Protein AF-A0AAW1L0G3-F1 (afdb_monomer_lite)

Secondary structure (DSSP, 8-state):
--HHHHHHHHHHHHHHTTSSS--SSHHHHHHHHHHHHHHHHHSS--TTHHHHHHHHHHHHHHHHHHHHHHHHHHHHHH--S---HHHHHHHHHH-HHHHHHHHHHHHHHTT--HHHHHHHHHHHHHHHHHHHT-

Structure (mmCIF, N/CA/C/O backbone):
data_AF-A0AAW1L0G3-F1
#
_entry.id   AF-A0AAW1L0G3-F1
#
loop_
_atom_site.group_PDB
_atom_site.id
_atom_site.type_symbol
_atom_site.label_atom_id
_atom_site.label_alt_id
_atom_site.label_comp_id
_atom_site.label_asym_id
_atom_site.label_entity_id
_atom_site.label_seq_id
_atom_site.pdbx_PDB_ins_code
_atom_site.Cartn_x
_atom_site.Cartn_y
_atom_site.Cartn_z
_atom_site.occupancy
_atom_site.B_iso_or_equiv
_atom_site.auth_seq_id
_atom_site.auth_comp_id
_atom_site.auth_asym_id
_atom_site.auth_atom_id
_atom_site.pdbx_PDB_model_num
ATOM 1 N N . MET A 1 1 ? 15.562 -39.030 40.225 1.00 48.31 1 MET A N 1
ATOM 2 C CA . MET A 1 1 ? 15.036 -38.018 39.281 1.00 48.31 1 MET A CA 1
ATOM 3 C C . MET A 1 1 ? 16.171 -37.655 38.348 1.00 48.31 1 MET A C 1
ATOM 5 O O . MET A 1 1 ? 17.179 -37.136 38.804 1.00 48.31 1 MET A O 1
ATOM 9 N N . ASP A 1 2 ? 16.039 -38.088 37.101 1.00 43.50 2 ASP A N 1
ATOM 10 C CA . ASP A 1 2 ? 17.126 -38.309 36.149 1.00 43.50 2 ASP A CA 1
ATOM 11 C C . ASP A 1 2 ? 17.593 -37.007 35.475 1.00 43.50 2 ASP A C 1
ATOM 13 O O . ASP A 1 2 ? 16.790 -36.251 34.920 1.00 43.50 2 ASP A O 1
ATOM 17 N N . THR A 1 3 ? 18.897 -36.738 35.526 1.00 48.50 3 THR A N 1
ATOM 18 C CA . THR A 1 3 ? 19.556 -35.561 34.933 1.00 48.50 3 THR A CA 1
ATOM 19 C C . THR A 1 3 ? 19.354 -35.487 33.410 1.00 48.50 3 THR A C 1
ATOM 21 O O . THR A 1 3 ? 19.391 -34.395 32.837 1.00 48.50 3 THR A O 1
ATOM 24 N N . SER A 1 4 ? 19.029 -36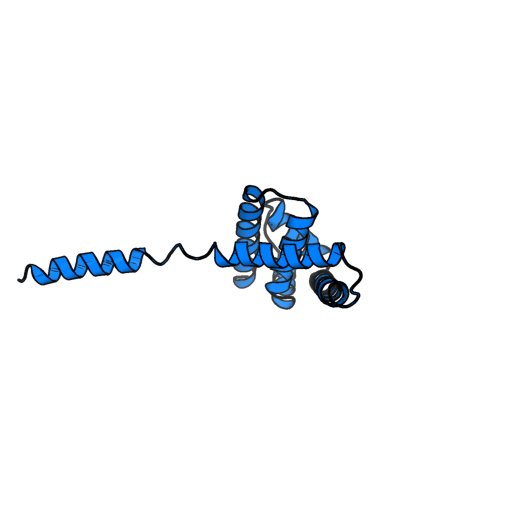.613 32.764 1.00 46.41 4 SER A N 1
ATOM 25 C CA . SER A 1 4 ? 18.762 -36.715 31.321 1.00 46.41 4 SER A CA 1
ATOM 26 C C . SER A 1 4 ? 17.485 -35.984 30.881 1.00 46.41 4 SER A C 1
ATOM 28 O O . SER A 1 4 ? 17.397 -35.493 29.753 1.00 46.41 4 SER A O 1
ATOM 30 N N . ILE A 1 5 ? 16.503 -35.823 31.777 1.00 52.78 5 ILE A N 1
ATOM 31 C CA . ILE A 1 5 ? 15.228 -35.154 31.457 1.00 52.78 5 ILE A CA 1
ATOM 32 C C . ILE A 1 5 ? 15.414 -33.629 31.353 1.00 52.78 5 ILE A C 1
ATOM 34 O O . ILE A 1 5 ? 14.785 -32.980 30.517 1.00 52.78 5 ILE A O 1
ATOM 38 N N . LYS A 1 6 ? 16.329 -33.043 32.141 1.00 46.97 6 LYS A N 1
ATOM 39 C CA . LYS A 1 6 ? 16.582 -31.588 32.140 1.00 46.97 6 LYS A CA 1
ATOM 40 C C . LYS A 1 6 ? 17.351 -31.114 30.902 1.00 46.97 6 LYS A C 1
ATOM 42 O O . LYS A 1 6 ? 17.062 -30.037 30.390 1.00 46.97 6 LYS A O 1
ATOM 47 N N . ILE A 1 7 ? 18.290 -31.921 30.401 1.00 52.12 7 ILE A N 1
ATOM 48 C CA . ILE A 1 7 ? 19.069 -31.598 29.190 1.00 52.12 7 ILE A CA 1
ATOM 49 C C . ILE A 1 7 ? 18.178 -31.681 27.943 1.00 52.12 7 ILE A C 1
ATOM 51 O O . ILE A 1 7 ? 18.253 -30.821 27.067 1.00 52.12 7 ILE A O 1
ATOM 55 N N . THR A 1 8 ? 17.264 -32.654 27.912 1.00 46.78 8 THR A N 1
ATOM 56 C CA . THR A 1 8 ? 16.301 -32.813 26.813 1.00 46.78 8 THR A CA 1
ATOM 57 C C . THR A 1 8 ? 15.339 -31.620 26.720 1.00 46.78 8 THR A C 1
ATOM 59 O O . THR A 1 8 ? 15.044 -31.159 25.620 1.00 46.78 8 THR A O 1
ATOM 62 N N . LEU A 1 9 ? 14.912 -31.042 27.853 1.00 48.34 9 LEU A N 1
ATOM 63 C CA . LEU A 1 9 ? 14.017 -29.875 27.858 1.00 48.34 9 LEU A CA 1
ATOM 64 C C . LEU A 1 9 ? 14.689 -28.591 27.326 1.00 48.34 9 LEU A C 1
ATOM 66 O O . LEU A 1 9 ? 14.047 -27.814 26.622 1.00 48.34 9 LEU A O 1
ATOM 70 N N . LEU A 1 10 ? 15.979 -28.384 27.621 1.00 48.34 10 LEU A N 1
ATOM 71 C CA . LEU A 1 10 ? 16.736 -27.201 27.180 1.00 48.34 10 LEU A CA 1
ATOM 72 C C . LEU A 1 10 ? 16.986 -27.184 25.663 1.00 48.34 10 LEU A C 1
ATOM 74 O O . LEU A 1 10 ? 16.958 -26.121 25.038 1.00 48.34 10 LEU A O 1
ATOM 78 N N . LEU A 1 11 ? 17.183 -28.353 25.048 1.00 50.94 11 LEU A N 1
ATOM 79 C CA . LEU A 1 11 ? 17.382 -28.450 23.599 1.00 50.94 11 LEU A CA 1
ATOM 80 C C . LEU A 1 11 ? 16.082 -28.209 22.824 1.00 50.94 11 LEU A C 1
ATOM 82 O O . LEU A 1 11 ? 16.099 -27.515 21.809 1.00 50.94 11 LEU A O 1
ATOM 86 N N . VAL A 1 12 ? 14.940 -28.690 23.328 1.00 51.97 12 VAL A N 1
ATOM 87 C CA . VAL A 1 12 ? 13.634 -28.452 22.689 1.00 51.97 12 VAL A CA 1
ATOM 88 C C . VAL A 1 12 ? 13.293 -26.957 22.679 1.00 51.97 12 VAL A C 1
ATOM 90 O O . VAL A 1 12 ? 12.816 -26.451 21.665 1.00 51.97 12 VAL A O 1
ATOM 93 N N . THR A 1 13 ? 13.626 -26.206 23.735 1.00 48.16 13 THR A N 1
ATOM 94 C CA . THR A 1 13 ? 13.409 -24.748 23.752 1.00 48.16 13 THR A CA 1
ATOM 95 C C . THR A 1 13 ? 14.268 -23.979 22.744 1.00 48.16 13 THR A C 1
ATOM 97 O O . THR A 1 13 ? 13.811 -22.964 22.225 1.00 48.16 13 THR A O 1
ATOM 100 N N . LEU A 1 14 ? 15.465 -24.467 22.397 1.00 45.16 14 LEU A N 1
ATOM 101 C CA . LEU A 1 14 ? 16.317 -23.828 21.383 1.00 45.16 14 LEU A CA 1
ATOM 102 C C . LEU A 1 14 ? 15.797 -24.045 19.953 1.00 45.16 14 LEU A C 1
ATOM 104 O O . LEU A 1 14 ? 15.943 -23.155 19.118 1.00 45.16 14 LEU A O 1
ATOM 108 N N . PHE A 1 15 ? 15.117 -25.163 19.676 1.00 46.88 15 PHE A N 1
ATOM 109 C CA . PHE A 1 15 ? 14.490 -25.391 18.368 1.00 46.88 15 PHE A CA 1
ATOM 110 C C . PHE A 1 15 ? 13.257 -24.504 18.129 1.00 46.88 15 PHE A C 1
ATOM 112 O O . PHE A 1 15 ? 13.045 -24.053 17.004 1.00 46.88 15 PHE A O 1
ATOM 119 N N . PHE A 1 16 ? 12.474 -24.176 19.164 1.00 43.94 16 PHE A N 1
ATOM 120 C CA . PHE A 1 16 ? 11.296 -23.306 19.005 1.00 43.94 16 PHE A CA 1
ATOM 121 C C . PHE A 1 16 ? 11.629 -21.815 18.822 1.00 43.94 16 PHE A C 1
ATOM 123 O O . PHE A 1 16 ? 10.791 -21.063 18.325 1.00 43.94 16 PHE A O 1
ATOM 130 N N . VAL A 1 17 ? 12.841 -21.369 19.169 1.00 44.47 17 VAL A N 1
ATOM 131 C CA . VAL A 1 17 ? 13.263 -19.966 18.982 1.00 44.47 17 VAL A CA 1
ATOM 132 C C . VAL A 1 17 ? 13.736 -19.688 17.541 1.00 44.47 17 VAL A C 1
ATOM 134 O O . VAL A 1 17 ? 13.805 -18.533 17.129 1.00 44.47 17 VAL A O 1
ATOM 137 N N . ALA A 1 18 ? 13.976 -20.718 16.722 1.00 42.94 18 ALA A N 1
ATOM 138 C CA . ALA A 1 18 ? 14.604 -20.567 15.406 1.00 42.94 18 ALA A CA 1
ATOM 139 C C . ALA A 1 18 ? 13.651 -20.319 14.213 1.00 42.94 18 ALA A C 1
ATOM 141 O O . ALA A 1 18 ? 14.128 -20.239 13.083 1.00 42.94 18 ALA A O 1
ATOM 142 N N . THR A 1 19 ? 12.330 -20.172 14.402 1.00 46.78 19 THR A N 1
ATOM 143 C CA . THR A 1 19 ? 11.390 -20.010 13.262 1.00 46.78 19 THR A CA 1
ATOM 144 C C . THR A 1 19 ? 10.622 -18.690 13.202 1.00 46.78 19 THR A C 1
ATOM 146 O O . THR A 1 19 ? 9.952 -18.428 12.205 1.00 46.78 19 THR A O 1
ATOM 149 N N . LYS A 1 20 ? 10.770 -17.783 14.173 1.00 48.94 20 LYS A N 1
ATOM 150 C CA . LYS A 1 20 ? 10.211 -16.422 14.065 1.00 48.94 20 LYS A CA 1
ATOM 151 C C . LYS A 1 20 ? 11.266 -15.450 13.539 1.00 48.94 20 LYS A C 1
ATOM 153 O O . LYS A 1 20 ? 11.830 -14.669 14.293 1.00 48.94 20 LYS A O 1
ATOM 158 N N . GLY A 1 21 ? 11.561 -15.524 12.244 1.00 40.84 21 GLY A N 1
ATOM 159 C CA . GLY A 1 21 ? 12.480 -14.564 11.618 1.00 40.84 21 GLY A CA 1
ATOM 160 C C . GLY A 1 21 ? 12.866 -14.838 10.168 1.00 40.84 21 GLY A C 1
ATOM 161 O O . GLY A 1 21 ? 13.435 -13.966 9.519 1.00 40.84 21 GLY A O 1
ATOM 162 N N . ALA A 1 22 ? 12.530 -16.005 9.619 1.00 39.59 22 ALA A N 1
ATOM 163 C CA . ALA A 1 22 ? 12.799 -16.340 8.224 1.00 39.59 22 ALA A CA 1
ATOM 164 C C . ALA A 1 22 ? 11.592 -16.023 7.324 1.00 39.59 22 ALA A C 1
ATOM 166 O O . ALA A 1 22 ? 11.027 -16.899 6.682 1.00 39.59 22 ALA A O 1
ATOM 167 N N . ALA A 1 23 ? 11.183 -14.757 7.283 1.00 49.44 23 ALA A N 1
ATOM 168 C CA . ALA A 1 23 ? 10.226 -14.263 6.296 1.00 49.44 23 ALA A CA 1
ATOM 169 C C . ALA A 1 23 ? 10.638 -12.864 5.829 1.00 49.44 23 ALA A C 1
ATOM 171 O O . ALA A 1 23 ? 9.936 -11.904 6.102 1.00 49.44 23 ALA A O 1
ATOM 172 N N . ASN A 1 24 ? 11.801 -12.712 5.174 1.00 53.84 24 ASN A N 1
ATOM 173 C CA . ASN A 1 24 ? 12.044 -11.491 4.384 1.00 53.84 24 ASN A CA 1
ATOM 174 C C . ASN A 1 24 ? 13.173 -11.539 3.334 1.00 53.84 24 ASN A C 1
ATOM 176 O O . ASN A 1 24 ? 13.680 -10.498 2.927 1.00 53.84 24 ASN A O 1
ATOM 180 N N . GLN A 1 25 ? 13.610 -12.719 2.891 1.00 41.72 25 GLN A N 1
ATOM 181 C CA . GLN A 1 25 ? 14.573 -12.806 1.779 1.00 41.72 25 GLN A CA 1
ATOM 182 C C . GLN A 1 25 ? 13.908 -13.289 0.487 1.00 41.72 25 GLN A C 1
ATOM 184 O O . GLN A 1 25 ? 14.205 -12.765 -0.582 1.00 41.72 25 GLN A O 1
ATOM 189 N N . SER A 1 26 ? 12.924 -14.190 0.598 1.00 49.72 26 SER A N 1
ATOM 190 C CA . SER A 1 26 ? 12.119 -14.655 -0.539 1.00 49.72 26 SER A CA 1
ATOM 191 C C . SER A 1 26 ? 11.303 -13.524 -1.172 1.00 49.72 26 SER A C 1
ATOM 193 O O . SER A 1 26 ? 11.321 -13.368 -2.385 1.00 49.72 26 SER A O 1
ATOM 195 N N . ASN A 1 27 ? 10.652 -12.682 -0.361 1.00 54.22 27 ASN A N 1
ATOM 196 C CA . ASN A 1 27 ? 9.738 -11.647 -0.862 1.00 54.22 27 ASN A CA 1
ATOM 197 C C . ASN A 1 27 ? 10.477 -10.494 -1.554 1.00 54.22 27 ASN A C 1
ATOM 199 O O . ASN A 1 27 ? 10.023 -9.994 -2.578 1.00 54.22 27 ASN A O 1
ATOM 203 N N . VAL A 1 28 ? 11.648 -10.108 -1.036 1.00 49.00 28 VAL A N 1
ATOM 204 C CA . VAL A 1 28 ? 12.479 -9.054 -1.637 1.00 49.00 28 VAL A CA 1
ATOM 205 C C . VAL A 1 28 ? 13.113 -9.542 -2.935 1.00 49.00 28 VAL A C 1
ATOM 207 O O . VAL A 1 28 ? 13.065 -8.832 -3.931 1.00 49.00 28 VAL A O 1
ATOM 210 N N . ALA A 1 29 ? 13.654 -10.764 -2.966 1.00 45.41 29 ALA A N 1
ATOM 211 C CA . ALA A 1 29 ? 14.182 -11.349 -4.198 1.00 45.41 29 ALA A CA 1
ATOM 212 C C . ALA A 1 29 ? 13.083 -11.542 -5.257 1.00 45.41 29 ALA A C 1
ATOM 214 O O . ALA A 1 29 ? 13.318 -11.301 -6.439 1.00 45.41 29 ALA A O 1
ATOM 215 N N . GLN A 1 30 ? 11.871 -11.907 -4.832 1.00 55.06 30 GLN A N 1
ATOM 216 C CA . GLN A 1 30 ? 10.710 -12.032 -5.707 1.00 55.06 30 GLN A CA 1
ATOM 217 C C . GLN A 1 30 ? 10.253 -10.666 -6.243 1.00 55.06 30 GLN A C 1
ATOM 219 O O . GLN A 1 30 ? 10.023 -10.543 -7.443 1.00 55.06 30 GLN A O 1
ATOM 224 N N . SER A 1 31 ? 10.193 -9.627 -5.407 1.00 53.31 31 SER A N 1
ATOM 225 C CA . SER A 1 31 ? 9.872 -8.255 -5.833 1.00 53.31 31 SER A CA 1
ATOM 226 C C . SER A 1 31 ? 10.945 -7.676 -6.764 1.00 53.31 31 SER A C 1
ATOM 228 O O . SER A 1 31 ? 10.628 -7.134 -7.814 1.00 53.31 31 SER A O 1
ATOM 230 N N . LEU A 1 32 ? 12.230 -7.906 -6.482 1.00 48.59 32 LEU A N 1
ATOM 231 C CA . LEU A 1 32 ? 13.321 -7.536 -7.392 1.00 48.59 32 LEU A CA 1
ATOM 232 C C . LEU A 1 32 ? 13.267 -8.318 -8.715 1.00 48.59 32 LEU A C 1
ATOM 234 O O . LEU A 1 32 ? 13.598 -7.787 -9.773 1.00 48.59 32 LEU A O 1
ATOM 238 N N . SER A 1 33 ? 12.840 -9.585 -8.695 1.00 56.94 33 SER A N 1
ATOM 239 C CA . SER A 1 33 ? 12.639 -10.355 -9.929 1.00 56.94 33 SER A CA 1
ATOM 240 C C . SER A 1 33 ? 11.472 -9.813 -10.761 1.00 56.94 33 SER A C 1
ATOM 242 O O . SER A 1 33 ? 11.636 -9.639 -11.967 1.00 56.94 33 SER A O 1
ATOM 244 N N . LYS A 1 34 ? 10.360 -9.426 -10.120 1.00 58.50 34 LYS A N 1
ATOM 245 C CA . LYS A 1 34 ? 9.205 -8.780 -10.763 1.00 58.50 34 LYS A CA 1
ATOM 246 C C . LYS A 1 34 ? 9.543 -7.383 -11.284 1.00 58.50 34 LYS A C 1
ATOM 248 O O . LYS A 1 34 ? 9.140 -7.032 -12.389 1.00 58.50 34 LYS A O 1
ATOM 253 N N . SER A 1 35 ? 10.348 -6.607 -10.556 1.00 54.47 35 SER A N 1
ATOM 254 C CA . SER A 1 35 ? 10.827 -5.302 -11.020 1.00 54.47 35 SER A CA 1
ATOM 255 C C . SER A 1 35 ? 11.775 -5.440 -12.212 1.00 54.47 35 SER A C 1
ATOM 257 O O . SER A 1 35 ? 11.710 -4.641 -13.139 1.00 54.47 35 SER A O 1
ATOM 259 N N . ASN A 1 36 ? 12.615 -6.480 -12.243 1.00 55.94 36 ASN A N 1
ATOM 260 C CA . ASN A 1 36 ? 13.463 -6.797 -13.396 1.00 55.94 36 ASN A CA 1
ATOM 261 C C . ASN A 1 36 ? 12.646 -7.268 -14.612 1.00 55.94 36 ASN A C 1
ATOM 263 O O . ASN A 1 36 ? 13.023 -6.977 -15.747 1.00 55.94 36 ASN A O 1
ATOM 267 N N . GLU A 1 37 ? 11.529 -7.969 -14.407 1.00 53.72 37 GLU A N 1
ATOM 268 C CA . GLU A 1 37 ? 10.566 -8.294 -15.469 1.00 53.72 37 GLU A CA 1
ATOM 269 C C . GLU A 1 37 ? 9.842 -7.040 -15.982 1.00 53.72 37 GLU A C 1
ATOM 271 O O . GLU A 1 37 ? 9.735 -6.852 -17.194 1.00 53.72 37 GLU A O 1
ATOM 276 N N . PHE A 1 38 ? 9.442 -6.133 -15.088 1.00 51.78 38 PHE A N 1
ATOM 277 C CA . PHE A 1 38 ? 8.864 -4.830 -15.427 1.00 51.78 38 PHE A CA 1
ATOM 278 C C . PHE A 1 38 ? 9.852 -3.955 -16.223 1.00 51.78 38 PHE A C 1
ATOM 280 O O . PHE A 1 38 ? 9.513 -3.418 -17.275 1.00 51.78 38 PHE A O 1
ATOM 287 N N . GLN A 1 39 ? 11.117 -3.906 -15.802 1.00 52.47 39 GLN A N 1
ATOM 288 C CA . GLN A 1 39 ? 12.185 -3.151 -16.466 1.00 52.47 39 GLN A CA 1
ATOM 289 C C . GLN A 1 39 ? 12.637 -3.798 -17.792 1.00 52.47 39 GLN A C 1
ATOM 291 O O . GLN A 1 39 ? 13.068 -3.107 -18.719 1.00 52.47 39 GLN A O 1
ATOM 296 N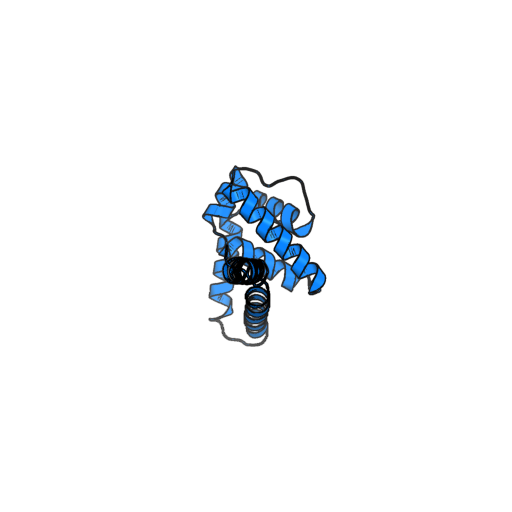 N . LYS A 1 40 ? 12.485 -5.122 -17.943 1.00 48.66 40 LYS A N 1
ATOM 297 C CA . LYS A 1 40 ? 12.603 -5.814 -19.241 1.00 48.66 40 LYS A CA 1
ATOM 298 C C . LYS A 1 40 ? 11.469 -5.453 -20.205 1.00 48.66 40 LYS A C 1
ATOM 300 O O . LYS A 1 40 ? 11.697 -5.490 -21.411 1.00 48.66 40 LYS A O 1
ATOM 305 N N . CYS A 1 41 ? 10.289 -5.084 -19.706 1.00 51.62 41 CYS A N 1
ATOM 306 C CA . CYS A 1 41 ? 9.168 -4.647 -20.542 1.00 51.62 41 CYS A CA 1
ATOM 307 C C . CYS A 1 41 ? 9.346 -3.221 -21.088 1.00 51.62 41 CYS A C 1
ATOM 309 O O . CYS A 1 41 ? 8.838 -2.932 -22.167 1.00 51.62 41 CYS A O 1
ATOM 311 N N . GLU A 1 42 ? 10.093 -2.347 -20.402 1.00 49.12 42 GLU A N 1
ATOM 312 C CA . GLU A 1 42 ? 10.416 -1.001 -20.910 1.00 49.12 42 GLU A CA 1
ATOM 313 C C . GLU A 1 42 ? 11.431 -1.025 -22.067 1.00 49.12 42 GLU A C 1
ATOM 315 O O . GLU A 1 42 ? 11.385 -0.171 -22.950 1.00 49.12 42 GLU A O 1
ATOM 320 N N . ASN A 1 43 ? 12.331 -2.015 -22.098 1.00 51.19 43 ASN A N 1
ATOM 321 C CA . ASN A 1 43 ? 13.474 -2.043 -23.021 1.00 51.19 43 ASN A CA 1
ATOM 322 C C . ASN A 1 43 ? 13.275 -2.908 -24.283 1.00 51.19 43 ASN A C 1
ATOM 324 O O . ASN A 1 43 ? 14.214 -3.078 -25.060 1.00 51.19 43 ASN A O 1
ATOM 328 N N . GLY A 1 44 ? 12.083 -3.463 -24.522 1.00 44.47 44 GLY A N 1
ATOM 329 C CA . GLY A 1 44 ? 11.834 -4.319 -25.683 1.00 44.47 44 GLY A CA 1
ATOM 330 C C . GLY A 1 44 ? 10.392 -4.255 -26.164 1.00 44.47 44 GLY A C 1
ATOM 331 O O . GLY A 1 44 ? 9.469 -4.565 -25.416 1.00 44.47 44 GLY A O 1
ATOM 332 N N . LEU A 1 45 ? 10.203 -3.900 -27.440 1.00 49.06 45 LEU A N 1
ATOM 333 C CA . LEU A 1 45 ? 8.930 -4.026 -28.149 1.00 49.06 45 LEU A CA 1
ATOM 334 C C . LEU A 1 45 ? 8.473 -5.496 -28.169 1.00 49.06 45 LEU A C 1
ATOM 336 O O . LEU A 1 45 ? 8.744 -6.249 -29.100 1.00 49.06 45 LEU A O 1
ATOM 340 N N . GLY A 1 46 ? 7.744 -5.886 -27.130 1.00 43.12 46 GLY A N 1
ATOM 341 C CA . GLY A 1 46 ? 6.951 -7.101 -27.051 1.00 43.12 46 GLY A CA 1
ATOM 342 C C . GLY A 1 46 ? 5.598 -6.738 -26.458 1.00 43.12 46 GLY A C 1
ATOM 343 O O . GLY A 1 46 ? 5.418 -6.754 -25.244 1.00 43.12 46 GLY A O 1
ATOM 344 N N . THR A 1 47 ? 4.628 -6.421 -27.315 1.00 44.75 47 THR A N 1
ATOM 345 C CA . THR A 1 47 ? 3.268 -5.939 -26.986 1.00 44.75 47 THR A CA 1
ATOM 346 C C . THR A 1 47 ? 2.427 -6.876 -26.101 1.00 44.75 47 THR A C 1
ATOM 348 O O . THR A 1 47 ? 1.282 -6.561 -25.790 1.00 44.75 47 THR A O 1
ATOM 351 N N . LYS A 1 48 ? 2.976 -8.015 -25.659 1.00 51.12 48 LYS A N 1
ATOM 352 C CA . LYS A 1 48 ? 2.296 -9.004 -24.813 1.00 51.12 48 LYS A CA 1
ATOM 353 C C . LYS A 1 48 ? 2.671 -8.965 -23.328 1.00 51.12 48 LYS A C 1
ATOM 355 O O . LYS A 1 48 ? 1.810 -9.312 -22.531 1.00 51.12 48 LYS A O 1
ATOM 360 N N . CYS A 1 49 ? 3.869 -8.518 -22.933 1.00 50.97 49 CYS A N 1
ATOM 361 C CA . CYS A 1 49 ? 4.239 -8.476 -21.505 1.00 50.97 49 CYS A CA 1
ATOM 362 C C . CYS A 1 49 ? 3.805 -7.179 -20.800 1.00 50.97 49 CYS A C 1
ATOM 364 O O . CYS A 1 49 ? 3.520 -7.203 -19.610 1.00 50.97 49 CYS A O 1
ATOM 366 N N . GLY A 1 50 ? 3.668 -6.065 -21.530 1.00 52.59 50 GLY A N 1
ATOM 367 C CA . GLY A 1 50 ? 3.163 -4.806 -20.968 1.00 52.59 50 GLY A CA 1
ATOM 368 C C . GLY A 1 50 ? 1.638 -4.742 -20.846 1.00 52.59 50 GLY A C 1
ATOM 369 O O . GLY A 1 50 ? 1.125 -4.081 -19.953 1.00 52.59 50 GLY A O 1
ATOM 370 N N . HIS A 1 51 ? 0.893 -5.441 -21.711 1.00 56.38 51 HIS A N 1
ATOM 371 C CA . HIS A 1 51 ? -0.563 -5.283 -21.771 1.00 56.38 51 HIS A CA 1
ATOM 372 C C . HIS A 1 51 ? -1.274 -5.898 -20.559 1.00 56.38 51 HIS A C 1
ATOM 374 O O . HIS A 1 51 ? -2.149 -5.257 -19.989 1.00 56.38 51 HIS A O 1
ATOM 380 N N . SER A 1 52 ? -0.882 -7.102 -20.129 1.00 75.06 52 SER A N 1
ATOM 381 C CA . SER A 1 52 ? -1.549 -7.792 -19.017 1.00 75.06 52 SER A CA 1
ATOM 382 C C . SER A 1 52 ? -1.253 -7.150 -17.662 1.00 75.06 52 SER A C 1
ATOM 384 O O . SER A 1 52 ? -2.170 -6.974 -16.865 1.00 75.06 52 SER A O 1
ATOM 386 N N . ILE A 1 53 ? -0.001 -6.753 -17.406 1.00 73.88 53 ILE A N 1
ATOM 387 C CA . ILE A 1 53 ? 0.372 -6.091 -16.149 1.00 73.88 53 ILE A CA 1
ATOM 388 C C . ILE A 1 53 ? -0.230 -4.689 -16.057 1.00 73.88 53 ILE A C 1
ATOM 390 O O . ILE A 1 53 ? -0.731 -4.309 -15.005 1.00 73.88 53 ILE A O 1
ATOM 394 N N . TYR A 1 54 ? -0.259 -3.949 -17.169 1.00 79.62 54 TYR A N 1
ATOM 395 C CA . TYR A 1 54 ? -0.894 -2.637 -17.229 1.00 79.62 54 TYR A CA 1
ATOM 396 C C . TYR A 1 54 ? -2.407 -2.732 -17.023 1.00 79.62 54 TYR A C 1
ATOM 398 O O . TYR A 1 54 ? -2.959 -1.981 -16.226 1.00 79.62 54 TYR A O 1
ATOM 406 N N . GLN A 1 55 ? -3.078 -3.692 -17.666 1.00 86.62 55 GLN A N 1
ATOM 407 C CA . GLN A 1 55 ? -4.497 -3.958 -17.418 1.00 86.62 55 GLN A CA 1
ATOM 408 C C . GLN A 1 55 ? -4.758 -4.349 -15.963 1.00 86.62 55 GLN A C 1
ATOM 410 O O . GLN A 1 55 ? -5.729 -3.892 -15.368 1.00 86.62 55 GLN A O 1
ATOM 415 N N . HIS A 1 56 ? -3.902 -5.185 -15.374 1.00 87.00 56 HIS A N 1
ATOM 416 C CA . HIS A 1 56 ? -4.049 -5.576 -13.979 1.00 87.00 56 HIS A CA 1
ATOM 417 C C . HIS A 1 56 ? -3.880 -4.377 -13.039 1.00 87.00 56 HIS A C 1
ATOM 419 O O . HIS A 1 56 ? -4.742 -4.158 -12.192 1.00 87.00 56 HIS A O 1
ATOM 425 N N . LEU A 1 57 ? -2.855 -3.547 -13.255 1.00 88.00 57 LEU A N 1
ATOM 426 C CA . LEU A 1 57 ? -2.651 -2.296 -12.526 1.00 88.00 57 LEU A CA 1
ATOM 427 C C . LEU A 1 57 ? -3.869 -1.368 -12.653 1.00 88.00 57 LEU A C 1
ATOM 429 O O . LEU A 1 57 ? -4.390 -0.914 -11.639 1.00 88.00 57 LEU A O 1
ATOM 433 N N . GLN A 1 58 ? -4.381 -1.160 -13.870 1.00 91.75 58 GLN A N 1
ATOM 434 C CA . GLN A 1 58 ? -5.591 -0.365 -14.100 1.00 91.75 58 GLN A CA 1
ATOM 435 C C . GLN A 1 58 ? -6.808 -0.933 -13.363 1.00 91.75 58 GLN A C 1
ATOM 437 O O . GLN A 1 58 ? -7.588 -0.182 -12.783 1.00 91.75 58 GLN A O 1
ATOM 442 N N . ASN A 1 59 ? -6.985 -2.255 -13.357 1.00 93.00 59 ASN A N 1
ATOM 443 C CA . ASN A 1 59 ? -8.079 -2.898 -12.632 1.00 93.00 59 ASN A CA 1
ATOM 444 C C . ASN A 1 59 ? -7.949 -2.686 -11.118 1.00 93.00 59 ASN A C 1
ATOM 446 O O . ASN A 1 59 ? -8.953 -2.414 -10.459 1.00 93.00 59 ASN A O 1
ATOM 450 N N . CYS A 1 60 ? -6.729 -2.745 -10.579 1.00 94.81 60 CYS A N 1
ATOM 451 C CA . CYS A 1 60 ? -6.456 -2.439 -9.178 1.00 94.81 60 CYS A CA 1
ATOM 452 C C . CYS A 1 60 ? -6.787 -0.979 -8.838 1.00 94.81 60 CYS A C 1
ATOM 454 O O . CYS A 1 60 ? -7.507 -0.720 -7.871 1.00 94.81 60 CYS A O 1
ATOM 456 N N . GLU A 1 61 ? -6.317 -0.027 -9.649 1.00 93.75 61 GLU A N 1
ATOM 457 C CA . GLU A 1 61 ? -6.594 1.405 -9.472 1.00 93.75 61 GLU A CA 1
ATOM 458 C C . GLU A 1 61 ? -8.097 1.705 -9.543 1.00 93.75 61 GLU A C 1
ATOM 460 O O . GLU A 1 61 ? -8.640 2.394 -8.674 1.00 93.75 61 GLU A O 1
ATOM 465 N N . ASN A 1 62 ? -8.788 1.144 -10.538 1.00 95.44 62 ASN A N 1
ATOM 466 C CA . ASN A 1 62 ? -10.222 1.335 -10.739 1.00 95.44 62 ASN A CA 1
ATOM 467 C C . ASN A 1 62 ? -11.054 0.701 -9.617 1.00 95.44 62 ASN A C 1
ATOM 469 O O . ASN A 1 62 ? -12.011 1.315 -9.144 1.00 95.44 62 ASN A O 1
ATOM 473 N N . GLY A 1 63 ? -10.691 -0.506 -9.173 1.00 95.19 63 GLY A N 1
ATOM 474 C CA . GLY A 1 63 ? -11.398 -1.212 -8.104 1.00 95.19 63 GLY A CA 1
ATOM 475 C C . GLY A 1 63 ? -11.280 -0.509 -6.749 1.00 95.19 63 GLY A C 1
ATOM 476 O O . GLY A 1 63 ? -12.261 -0.419 -6.004 1.00 95.19 63 GLY A O 1
ATOM 477 N N . LEU A 1 64 ? -10.111 0.064 -6.452 1.00 96.00 64 LEU A N 1
ATOM 478 C CA . LEU A 1 64 ? -9.921 0.902 -5.268 1.00 96.00 64 LEU A CA 1
ATOM 479 C C . LEU A 1 64 ? -10.638 2.246 -5.396 1.00 96.00 64 LEU A C 1
ATOM 481 O O . LEU A 1 64 ? -11.260 2.718 -4.441 1.00 96.00 64 LEU A O 1
ATOM 485 N N . GLY A 1 65 ? -10.565 2.856 -6.575 1.00 96.69 65 GLY A N 1
ATOM 486 C CA . GLY A 1 65 ? -11.054 4.201 -6.830 1.00 96.69 65 GLY A CA 1
ATOM 487 C C . GLY A 1 65 ? -10.165 5.281 -6.205 1.00 96.69 65 GLY A C 1
ATOM 488 O O . GLY A 1 65 ? -9.443 5.071 -5.227 1.00 96.69 65 GLY A O 1
ATOM 489 N N . THR A 1 66 ? -10.243 6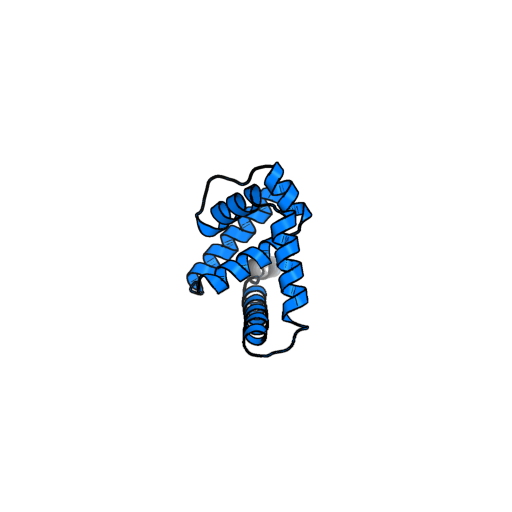.495 -6.754 1.00 95.00 66 THR A N 1
ATOM 490 C CA . THR A 1 66 ? -9.315 7.597 -6.441 1.00 95.00 66 THR A CA 1
ATOM 491 C C . THR A 1 66 ? -9.254 7.946 -4.953 1.00 95.00 66 THR A C 1
ATOM 493 O O . THR A 1 66 ? -8.173 8.168 -4.409 1.00 95.00 66 THR A O 1
ATOM 496 N N . LYS A 1 67 ? -10.406 7.985 -4.267 1.00 95.50 67 LYS A N 1
ATOM 497 C CA . LYS A 1 67 ? -10.477 8.362 -2.846 1.00 95.50 67 LYS A CA 1
ATOM 498 C C . LYS A 1 67 ? -9.740 7.355 -1.960 1.00 95.50 67 LYS A C 1
ATOM 500 O O . LYS A 1 67 ? -8.920 7.761 -1.138 1.00 95.50 67 LYS A O 1
ATOM 505 N N . CYS A 1 68 ? -10.020 6.064 -2.132 1.00 96.88 68 CYS A N 1
ATOM 506 C CA . CYS A 1 68 ? -9.411 5.027 -1.307 1.00 96.88 68 CYS A CA 1
ATOM 507 C C . CYS A 1 68 ? -7.959 4.772 -1.690 1.00 96.88 68 CYS A C 1
ATOM 509 O O . CYS A 1 68 ? -7.125 4.692 -0.792 1.00 96.88 68 CYS A O 1
ATOM 511 N N . GLY A 1 69 ? -7.630 4.777 -2.986 1.00 95.56 69 GLY A N 1
ATOM 512 C CA . GLY A 1 69 ? -6.242 4.707 -3.448 1.00 95.56 69 GLY A CA 1
ATOM 513 C C . GLY A 1 69 ? -5.371 5.803 -2.825 1.00 95.56 69 GLY A C 1
ATOM 514 O O . GLY A 1 69 ? -4.313 5.513 -2.271 1.00 95.56 69 GLY A O 1
ATOM 515 N N . HIS A 1 70 ? -5.850 7.052 -2.797 1.00 95.00 70 HIS A N 1
ATOM 516 C CA . HIS A 1 70 ? -5.128 8.160 -2.162 1.00 95.00 70 HIS A CA 1
ATOM 517 C C . HIS A 1 70 ? -4.981 7.993 -0.640 1.00 95.00 70 HIS A C 1
ATOM 519 O O . HIS A 1 70 ? -3.923 8.303 -0.086 1.00 95.00 70 HIS A O 1
ATOM 525 N N . LEU A 1 71 ? -6.018 7.510 0.053 1.00 95.19 71 LEU A N 1
ATOM 526 C CA . LEU A 1 71 ? -5.953 7.278 1.498 1.00 95.19 71 LEU A CA 1
ATOM 527 C C . LEU A 1 71 ? -4.962 6.159 1.845 1.00 95.19 71 LEU A C 1
ATOM 529 O O . LEU A 1 71 ? -4.150 6.323 2.755 1.00 95.19 71 LEU A O 1
ATOM 533 N N . ILE A 1 72 ? -4.993 5.049 1.109 1.00 96.06 72 ILE A N 1
ATOM 534 C CA . I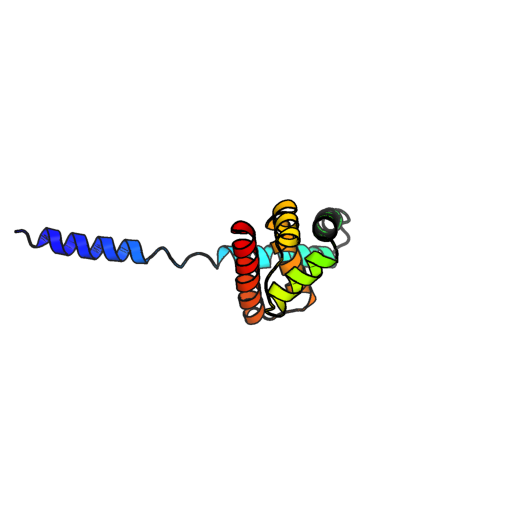LE A 1 72 ? -4.074 3.920 1.300 1.00 96.06 72 ILE A CA 1
ATOM 535 C C . ILE A 1 72 ? -2.642 4.351 1.001 1.00 96.06 72 ILE A C 1
ATOM 537 O O . ILE A 1 72 ? -1.768 4.162 1.844 1.00 96.06 72 ILE A O 1
ATOM 541 N N . TYR A 1 73 ? -2.419 5.045 -0.118 1.00 96.00 73 TYR A N 1
ATOM 542 C CA . TYR A 1 73 ? -1.119 5.627 -0.445 1.00 96.00 73 TYR A CA 1
ATOM 543 C C . TYR A 1 73 ? -0.584 6.498 0.703 1.00 96.00 73 TYR A C 1
ATOM 545 O O . TYR A 1 73 ? 0.567 6.358 1.108 1.00 96.00 73 TYR A O 1
ATOM 553 N N . LYS A 1 74 ? -1.415 7.361 1.297 1.00 94.94 74 LYS A N 1
ATOM 554 C CA . LYS A 1 74 ? -1.006 8.196 2.437 1.00 94.94 74 LYS A CA 1
ATOM 555 C C . LYS A 1 74 ? -0.640 7.386 3.677 1.00 94.94 74 LYS A C 1
ATOM 557 O O . LYS A 1 74 ? 0.310 7.736 4.374 1.00 94.94 74 LYS A O 1
ATOM 562 N N . ASN A 1 75 ? -1.370 6.318 3.972 1.00 94.62 75 ASN A N 1
ATOM 563 C CA . ASN A 1 75 ? -1.055 5.460 5.113 1.00 94.62 75 ASN A CA 1
ATOM 564 C C . ASN A 1 75 ? 0.264 4.698 4.891 1.00 94.62 75 ASN A C 1
ATOM 566 O O . ASN A 1 75 ? 1.101 4.658 5.792 1.00 94.62 75 ASN A O 1
ATOM 570 N N . VAL A 1 76 ? 0.500 4.194 3.677 1.00 96.25 76 VAL A N 1
ATOM 571 C CA . VAL A 1 76 ? 1.721 3.451 3.327 1.00 96.25 76 VAL A CA 1
ATOM 572 C C . VAL A 1 76 ? 2.946 4.369 3.204 1.00 96.25 76 VAL A C 1
ATOM 574 O O . VAL A 1 76 ? 3.991 4.088 3.784 1.00 96.25 76 VAL A O 1
ATOM 577 N N . PHE A 1 77 ? 2.843 5.493 2.493 1.00 95.44 77 PHE A N 1
ATOM 578 C CA . PHE A 1 77 ? 4.000 6.323 2.127 1.00 95.44 77 PHE A CA 1
ATOM 579 C C . PHE A 1 77 ? 4.203 7.559 3.008 1.00 95.44 77 PHE A C 1
ATOM 581 O O . PHE A 1 77 ? 5.322 8.063 3.086 1.00 95.44 77 PHE A O 1
ATOM 588 N N . GLU A 1 78 ? 3.166 8.036 3.698 1.00 91.50 78 GLU A N 1
ATOM 589 C CA . GLU A 1 78 ? 3.220 9.257 4.521 1.00 91.50 78 GLU A CA 1
ATOM 590 C C . GLU A 1 78 ? 2.942 8.997 6.013 1.00 91.50 78 GLU A C 1
ATOM 592 O O . GLU A 1 78 ? 2.944 9.945 6.795 1.00 91.50 78 GLU A O 1
ATOM 597 N N . SER A 1 79 ? 2.731 7.736 6.424 1.00 77.44 79 SER A N 1
ATOM 598 C CA . SER A 1 79 ? 2.450 7.328 7.815 1.00 77.44 79 SER A CA 1
ATOM 599 C C . SER A 1 79 ? 1.278 8.086 8.466 1.00 77.44 79 SER A C 1
ATOM 601 O O . SER A 1 79 ? 1.423 8.658 9.547 1.00 77.44 79 SER A O 1
ATOM 603 N N . LYS A 1 80 ? 0.123 8.128 7.794 1.00 75.75 80 LYS A N 1
ATOM 604 C CA . LYS A 1 80 ? -1.077 8.844 8.265 1.00 75.75 80 LYS A CA 1
ATOM 605 C C . LYS A 1 80 ? -2.072 7.963 9.044 1.00 75.75 80 LYS A C 1
ATOM 607 O O . LYS A 1 80 ? -1.724 6.902 9.539 1.00 75.75 80 LYS A O 1
ATOM 612 N N . THR A 1 81 ? -3.261 8.534 9.234 1.00 70.12 81 THR A N 1
ATOM 613 C CA . THR A 1 81 ? -4.200 8.439 10.357 1.00 70.12 81 THR A CA 1
ATOM 614 C C . THR A 1 81 ? -4.852 7.091 10.619 1.00 70.12 81 THR A C 1
ATOM 616 O O . THR A 1 81 ? -5.026 6.785 11.782 1.00 70.12 81 THR A O 1
ATOM 619 N N . GLU A 1 82 ? -5.259 6.369 9.578 1.00 84.44 82 GLU A N 1
ATOM 620 C CA . GLU A 1 82 ? -5.990 5.088 9.563 1.00 84.44 82 GLU A CA 1
ATOM 621 C C . GLU A 1 82 ? -6.683 4.990 8.187 1.00 84.44 82 GLU A C 1
ATOM 623 O O . GLU A 1 82 ? -6.931 6.009 7.523 1.00 84.44 82 GLU A O 1
ATOM 628 N N . VAL A 1 83 ? -6.979 3.775 7.722 1.00 92.81 83 VAL A N 1
ATOM 629 C CA . VAL A 1 83 ? -7.820 3.541 6.540 1.00 92.81 83 VAL A CA 1
ATOM 630 C C . VAL A 1 83 ? -9.257 3.331 7.014 1.00 92.81 83 VAL A C 1
ATOM 632 O O . VAL A 1 83 ? -9.486 2.627 7.983 1.00 92.81 83 VAL A O 1
ATOM 635 N N . SER A 1 84 ? -10.232 3.963 6.359 1.00 94.44 84 SER A N 1
ATOM 636 C CA . SER A 1 84 ? -11.649 3.807 6.718 1.00 94.44 84 SER A CA 1
ATOM 637 C C . SER A 1 84 ? -12.218 2.453 6.283 1.00 94.44 84 SER A C 1
ATOM 639 O O . SER A 1 84 ? -11.891 2.023 5.175 1.00 94.44 84 SER A O 1
ATOM 641 N N . LYS A 1 85 ? -13.217 1.934 7.008 1.00 95.56 85 LYS A N 1
ATOM 642 C CA . LYS A 1 85 ? -14.010 0.727 6.674 1.00 95.56 85 LYS A CA 1
ATOM 643 C C . LYS A 1 85 ? -14.407 0.557 5.213 1.00 95.56 85 LYS A C 1
ATOM 645 O O . LYS A 1 85 ? -14.179 -0.502 4.641 1.00 95.56 85 LYS A O 1
ATOM 650 N N . ASP A 1 86 ? -14.947 1.595 4.571 1.00 96.44 86 ASP A N 1
ATOM 651 C CA . ASP A 1 86 ? -15.297 1.537 3.137 1.00 96.44 86 ASP A CA 1
ATOM 652 C C . ASP A 1 86 ? -14.064 1.266 2.256 1.00 96.44 86 ASP A C 1
ATOM 654 O O . ASP A 1 86 ? -14.079 0.412 1.370 1.00 96.44 86 ASP A O 1
ATOM 658 N N . CYS A 1 87 ? -12.953 1.942 2.545 1.00 97.44 87 CYS A N 1
ATOM 659 C CA . CYS A 1 87 ? -11.703 1.742 1.824 1.00 97.44 87 CYS A CA 1
ATOM 660 C C . CYS A 1 87 ? -11.032 0.409 2.153 1.00 97.44 87 CYS A C 1
ATOM 662 O O . CYS A 1 87 ? -10.457 -0.189 1.247 1.00 97.44 87 CYS A O 1
ATOM 664 N N . CYS A 1 88 ? -11.149 -0.091 3.384 1.00 97.81 88 CYS A N 1
ATOM 665 C CA . CYS A 1 88 ? -10.709 -1.440 3.721 1.00 97.81 88 CYS A CA 1
ATOM 666 C C . CYS A 1 88 ? -11.539 -2.502 2.995 1.00 97.81 88 CYS A C 1
ATOM 668 O O . CYS A 1 88 ? -10.964 -3.396 2.380 1.00 97.81 88 CYS A O 1
ATOM 670 N N . SER A 1 89 ? -12.865 -2.358 2.933 1.00 97.88 89 SER A N 1
ATOM 671 C CA . SER A 1 89 ? -13.728 -3.255 2.155 1.00 97.88 89 SER A CA 1
ATOM 672 C C . SER A 1 89 ? -13.331 -3.289 0.676 1.00 97.88 89 SER A C 1
ATOM 674 O O . SER A 1 89 ? -13.270 -4.364 0.078 1.00 97.88 89 SER A O 1
ATOM 676 N N . ARG A 1 90 ? -13.034 -2.131 0.074 1.00 98.12 90 ARG A N 1
ATOM 677 C CA . ARG A 1 90 ? -12.566 -2.046 -1.321 1.00 98.12 90 ARG A CA 1
ATOM 678 C C . ARG A 1 90 ? -11.189 -2.669 -1.503 1.00 98.12 90 ARG A C 1
ATOM 680 O O . ARG A 1 90 ? -11.000 -3.423 -2.451 1.00 98.12 90 ARG A O 1
ATOM 687 N N . LEU A 1 91 ? -10.259 -2.396 -0.587 1.00 98.00 91 LEU A N 1
ATOM 688 C CA . LEU A 1 91 ? -8.915 -2.973 -0.604 1.00 98.00 91 LEU A CA 1
ATOM 689 C C . LEU A 1 91 ? -8.958 -4.503 -0.522 1.00 98.00 91 LEU A C 1
ATOM 691 O O . LEU A 1 91 ? -8.318 -5.178 -1.322 1.00 98.00 91 LEU A O 1
ATOM 695 N N . LEU A 1 92 ? -9.766 -5.055 0.385 1.00 97.88 92 LEU A N 1
ATOM 696 C CA . LEU A 1 92 ? -9.972 -6.499 0.496 1.00 97.88 92 LEU A CA 1
ATOM 697 C C . LEU A 1 92 ? -10.646 -7.087 -0.752 1.00 97.88 92 LEU A C 1
ATOM 699 O O . LEU A 1 92 ? -10.307 -8.196 -1.152 1.00 97.88 92 LEU A O 1
ATOM 703 N N . THR A 1 93 ? -11.557 -6.341 -1.387 1.00 97.81 93 THR A N 1
ATOM 704 C CA . THR A 1 93 ? -12.235 -6.767 -2.625 1.00 97.81 93 THR A CA 1
ATOM 705 C C . THR A 1 93 ? -11.267 -6.870 -3.801 1.00 97.81 93 THR A C 1
ATOM 707 O O . THR A 1 93 ? -11.333 -7.840 -4.553 1.00 97.81 93 THR A O 1
ATOM 710 N N . VAL A 1 94 ? -10.367 -5.894 -3.976 1.00 96.81 94 VAL A N 1
ATOM 711 C CA . VAL A 1 94 ? -9.340 -5.961 -5.036 1.00 96.81 94 VAL A CA 1
ATOM 712 C C . VAL A 1 94 ? -8.204 -6.931 -4.695 1.00 96.81 94 VAL A C 1
ATOM 714 O O . VAL A 1 94 ? -7.518 -7.408 -5.594 1.00 96.81 94 VAL A O 1
ATOM 717 N N . GLY A 1 95 ? -8.028 -7.253 -3.412 1.00 97.31 95 GLY A N 1
ATOM 718 C CA . GLY A 1 95 ? -7.112 -8.281 -2.930 1.00 97.31 95 GLY A CA 1
ATOM 719 C C . GLY A 1 95 ? -5.693 -7.787 -2.636 1.00 97.31 95 GLY A C 1
ATOM 720 O O . GLY A 1 95 ? -5.282 -6.690 -3.027 1.00 97.31 95 GLY A O 1
ATOM 721 N N . LYS A 1 96 ? -4.925 -8.638 -1.937 1.00 96.94 96 LYS A N 1
ATOM 722 C CA . LYS A 1 96 ? -3.552 -8.325 -1.506 1.00 96.94 96 LYS A CA 1
ATOM 723 C C . LYS A 1 96 ? -2.624 -8.095 -2.693 1.00 96.94 96 LYS A C 1
ATOM 725 O O . LYS A 1 96 ? -1.783 -7.208 -2.636 1.00 96.94 96 LYS A O 1
ATOM 730 N N . ASP A 1 97 ? -2.825 -8.836 -3.779 1.00 95.94 97 ASP A N 1
ATOM 731 C CA . ASP A 1 97 ? -2.022 -8.690 -4.992 1.00 95.94 97 ASP A CA 1
ATOM 732 C C . ASP A 1 97 ? -2.116 -7.269 -5.564 1.00 95.94 97 ASP A C 1
ATOM 734 O O . ASP A 1 97 ? -1.097 -6.690 -5.931 1.00 95.94 97 ASP A O 1
ATOM 738 N N . CYS A 1 98 ? -3.308 -6.658 -5.557 1.00 96.12 98 CYS A N 1
ATOM 739 C CA . CYS A 1 98 ? -3.477 -5.268 -5.978 1.00 96.12 98 CYS A CA 1
ATOM 740 C C . CYS A 1 98 ? -2.811 -4.275 -5.021 1.00 96.12 98 CYS A C 1
ATOM 742 O O . CYS A 1 98 ? -2.200 -3.306 -5.472 1.00 96.12 98 CYS A O 1
ATOM 744 N N . HIS A 1 99 ? -2.914 -4.508 -3.711 1.00 97.69 99 HIS A N 1
ATOM 745 C CA . HIS A 1 99 ? -2.252 -3.685 -2.694 1.00 97.69 99 HIS A CA 1
ATOM 746 C C . HIS A 1 99 ? -0.729 -3.689 -2.867 1.00 97.69 99 HIS A C 1
ATOM 748 O O . HIS A 1 99 ? -0.098 -2.635 -2.966 1.00 97.69 99 HIS A O 1
ATOM 754 N N . ASP A 1 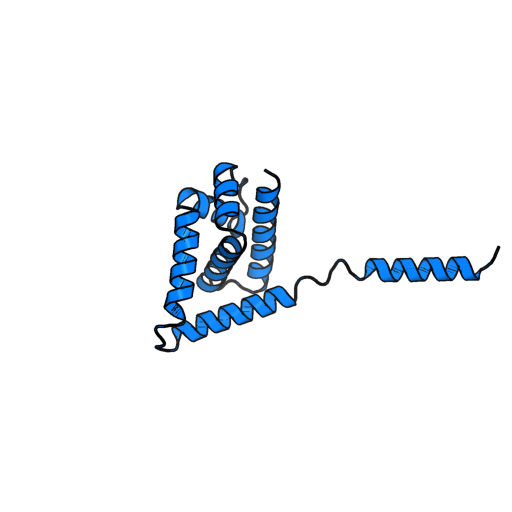100 ? -0.156 -4.885 -2.997 1.00 97.31 100 ASP A N 1
ATOM 755 C CA . ASP A 1 100 ? 1.279 -5.089 -3.160 1.00 97.31 100 ASP A CA 1
ATOM 756 C C . ASP A 1 100 ? 1.768 -4.534 -4.507 1.00 97.31 100 ASP A C 1
ATOM 758 O O . ASP A 1 100 ? 2.793 -3.854 -4.544 1.00 97.31 100 ASP A O 1
ATOM 762 N N . LEU A 1 101 ? 1.023 -4.744 -5.600 1.00 94.56 101 LEU A N 1
ATOM 763 C CA . LEU A 1 101 ? 1.373 -4.226 -6.926 1.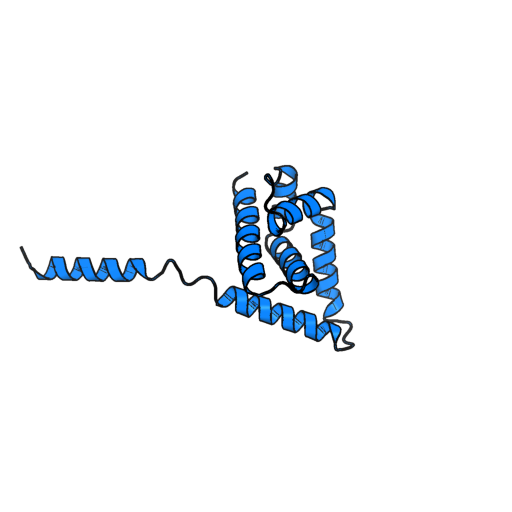00 94.56 101 LEU A CA 1
ATOM 764 C C . LEU A 1 101 ? 1.426 -2.693 -6.954 1.00 94.56 101 LEU A C 1
ATOM 766 O O . LEU A 1 101 ? 2.376 -2.115 -7.487 1.00 94.56 101 LEU A O 1
ATOM 770 N N . LEU A 1 102 ? 0.424 -2.023 -6.379 1.00 94.88 102 LEU A N 1
ATOM 771 C CA . LEU A 1 102 ? 0.376 -0.557 -6.326 1.00 94.88 102 LEU A CA 1
ATOM 772 C C . LEU A 1 102 ? 1.542 0.013 -5.509 1.00 94.88 102 LEU A C 1
ATOM 774 O O . LEU A 1 102 ? 2.145 1.023 -5.891 1.00 94.88 102 LEU A O 1
ATOM 778 N N . THR A 1 103 ? 1.898 -0.653 -4.411 1.00 96.62 103 THR A N 1
ATOM 779 C CA . THR A 1 103 ? 3.070 -0.305 -3.603 1.00 96.62 103 THR A CA 1
ATOM 780 C C . THR A 1 103 ? 4.371 -0.529 -4.374 1.00 96.62 103 THR A C 1
ATOM 782 O O . THR A 1 103 ? 5.207 0.377 -4.422 1.00 96.62 103 THR A O 1
ATOM 785 N N . GLU A 1 104 ? 4.535 -1.680 -5.027 1.00 94.19 104 GLU A N 1
ATOM 786 C CA . GLU A 1 104 ? 5.726 -2.042 -5.805 1.00 94.19 104 GLU A CA 1
ATOM 787 C C . GLU A 1 104 ? 5.979 -1.050 -6.946 1.00 94.19 104 GLU A C 1
ATOM 789 O O . GLU A 1 104 ? 7.062 -0.462 -7.028 1.00 94.19 104 GLU A O 1
ATOM 794 N N . VAL A 1 105 ? 4.961 -0.776 -7.768 1.00 89.75 105 VAL A N 1
ATOM 795 C CA . VAL A 1 105 ? 5.044 0.208 -8.860 1.00 89.75 105 VAL A CA 1
ATOM 796 C C . VAL A 1 105 ? 5.420 1.589 -8.324 1.00 89.75 105 VAL A C 1
ATOM 798 O O . VAL A 1 105 ? 6.258 2.273 -8.913 1.00 89.75 105 VAL A O 1
ATOM 801 N N . THR A 1 106 ? 4.870 1.996 -7.178 1.00 92.06 106 THR A N 1
ATOM 802 C CA . THR A 1 106 ? 5.196 3.292 -6.566 1.00 92.06 106 THR A CA 1
ATOM 803 C C . THR A 1 106 ? 6.645 3.349 -6.072 1.00 92.06 106 THR A C 1
ATOM 805 O O . THR A 1 106 ? 7.313 4.368 -6.266 1.00 92.06 106 THR A O 1
ATOM 808 N N . ILE A 1 107 ? 7.155 2.278 -5.454 1.00 92.62 107 ILE A N 1
ATOM 809 C CA . ILE A 1 107 ? 8.558 2.167 -5.014 1.00 92.62 107 ILE A CA 1
ATOM 810 C C . ILE A 1 107 ? 9.501 2.308 -6.214 1.00 92.62 107 ILE A C 1
ATOM 812 O O . ILE A 1 107 ? 10.445 3.106 -6.156 1.00 92.62 107 ILE A O 1
ATOM 816 N N . VAL A 1 108 ? 9.221 1.571 -7.295 1.00 89.88 108 VAL A N 1
ATOM 817 C CA . VAL A 1 108 ? 10.008 1.583 -8.538 1.00 89.88 108 VAL A CA 1
ATOM 818 C C . VAL A 1 108 ? 9.968 2.968 -9.182 1.00 89.88 108 VAL A C 1
ATOM 820 O O . VAL A 1 108 ? 11.019 3.563 -9.424 1.00 89.88 108 VAL A O 1
ATOM 823 N N . TYR A 1 109 ? 8.774 3.536 -9.372 1.00 87.88 109 TYR A N 1
ATOM 824 C CA . TYR A 1 109 ? 8.588 4.856 -9.980 1.00 87.88 109 TYR A CA 1
ATOM 825 C C . TYR A 1 109 ? 9.318 5.964 -9.207 1.00 87.88 109 TYR A C 1
ATOM 827 O O . TYR A 1 109 ? 9.977 6.824 -9.796 1.00 87.88 109 TYR A O 1
ATOM 835 N N . LYS A 1 110 ? 9.257 5.926 -7.870 1.00 90.50 110 LYS A N 1
ATOM 836 C CA . LYS A 1 110 ? 9.942 6.895 -7.002 1.00 90.50 110 LYS A CA 1
ATOM 837 C C . LYS A 1 110 ? 11.438 6.633 -6.834 1.00 90.50 110 LYS A C 1
ATOM 839 O O . LYS A 1 110 ? 12.108 7.467 -6.226 1.00 90.50 110 LYS A O 1
ATOM 844 N N . ARG A 1 111 ? 11.960 5.513 -7.349 1.00 92.88 111 ARG A N 1
ATOM 845 C CA . ARG A 1 111 ? 13.364 5.089 -7.207 1.00 92.88 111 ARG A CA 1
ATOM 846 C C . ARG A 1 111 ? 13.825 5.106 -5.746 1.00 92.88 111 ARG A C 1
ATOM 848 O O . ARG A 1 111 ? 14.864 5.679 -5.412 1.00 92.88 111 ARG A O 1
ATOM 855 N N . LEU A 1 112 ? 13.013 4.535 -4.856 1.00 91.19 112 LEU A N 1
ATOM 856 C CA . LEU A 1 112 ? 13.351 4.489 -3.433 1.00 91.19 112 LEU A CA 1
ATOM 857 C C . LEU A 1 112 ? 14.557 3.572 -3.191 1.00 91.19 112 LEU A C 1
ATOM 859 O O . LEU A 1 112 ? 14.724 2.550 -3.850 1.00 91.19 112 LEU A O 1
ATOM 863 N N . THR A 1 113 ? 15.386 3.927 -2.208 1.00 94.94 113 THR A N 1
ATOM 864 C CA . THR A 1 113 ? 16.487 3.064 -1.762 1.00 94.94 113 THR A CA 1
ATOM 865 C C . THR A 1 113 ? 15.940 1.781 -1.140 1.00 94.94 113 THR A C 1
ATOM 867 O O . THR A 1 113 ? 14.835 1.777 -0.598 1.00 94.94 113 THR A O 1
ATOM 870 N N . GLU A 1 114 ? 16.733 0.706 -1.122 1.00 93.06 114 GLU A N 1
ATOM 871 C CA . GLU A 1 114 ? 16.329 -0.557 -0.484 1.00 93.06 114 GLU A CA 1
ATOM 872 C C . GLU A 1 114 ? 15.897 -0.375 0.974 1.00 93.06 114 GLU A C 1
ATOM 874 O O . GLU A 1 114 ? 14.950 -1.010 1.435 1.00 93.06 114 GLU A O 1
ATOM 879 N N . LYS A 1 115 ? 16.579 0.514 1.708 1.00 94.69 115 LYS A N 1
ATOM 880 C CA . LYS A 1 115 ? 16.226 0.839 3.091 1.00 94.69 115 LYS A CA 1
ATOM 881 C C . LYS A 1 115 ? 14.811 1.418 3.173 1.00 94.69 115 LYS A C 1
ATOM 883 O O . LYS A 1 115 ? 13.999 0.910 3.940 1.00 94.69 115 LYS A O 1
ATOM 888 N N . HIS A 1 116 ? 14.507 2.436 2.369 1.00 93.75 116 HIS A N 1
ATOM 889 C CA . HIS A 1 116 ? 13.173 3.036 2.357 1.00 93.75 116 HIS A CA 1
ATOM 890 C C . HIS A 1 116 ? 12.118 2.056 1.836 1.00 93.75 116 HIS A C 1
ATOM 892 O O . HIS A 1 116 ? 11.029 1.994 2.393 1.00 93.75 116 HIS A O 1
ATOM 898 N N . ALA A 1 117 ? 12.436 1.243 0.827 1.00 94.88 117 ALA A N 1
ATOM 899 C CA . ALA A 1 117 ? 11.527 0.218 0.322 1.00 94.88 117 ALA A CA 1
ATOM 900 C C . ALA A 1 117 ? 11.139 -0.790 1.418 1.00 94.88 117 ALA A C 1
ATOM 902 O O . ALA A 1 117 ? 9.960 -1.098 1.566 1.00 94.88 117 ALA A O 1
ATOM 903 N N . LYS A 1 118 ? 12.093 -1.247 2.243 1.00 96.31 118 LYS A N 1
ATOM 904 C CA . LYS A 1 118 ? 11.806 -2.123 3.397 1.00 96.31 118 LYS A CA 1
ATOM 905 C C . LYS A 1 118 ? 10.848 -1.467 4.393 1.00 96.31 118 LYS A C 1
ATOM 907 O O . LYS A 1 118 ? 9.914 -2.113 4.852 1.00 96.31 118 LYS A O 1
ATOM 912 N N . GLU A 1 119 ? 11.055 -0.190 4.707 1.00 95.62 119 GLU A N 1
ATOM 913 C CA . GLU A 1 119 ? 10.160 0.563 5.597 1.00 95.62 119 GLU A CA 1
ATOM 914 C C . GLU A 1 119 ? 8.750 0.720 5.004 1.00 95.62 119 GLU A C 1
ATOM 916 O O . GLU A 1 119 ? 7.763 0.617 5.731 1.00 95.62 119 GLU A O 1
ATOM 921 N N . ILE A 1 120 ? 8.642 0.937 3.690 1.00 97.19 120 ILE A N 1
ATOM 922 C CA . ILE A 1 120 ? 7.362 1.008 2.977 1.00 97.19 120 ILE A CA 1
ATOM 923 C C . ILE A 1 120 ? 6.633 -0.336 3.005 1.00 97.19 120 ILE A C 1
ATOM 925 O O . ILE A 1 120 ? 5.444 -0.357 3.308 1.00 97.19 120 ILE A O 1
ATOM 929 N N . TRP A 1 121 ? 7.324 -1.452 2.762 1.00 97.50 121 TRP A N 1
ATOM 930 C CA . TRP A 1 121 ? 6.710 -2.783 2.806 1.00 97.50 121 TRP A CA 1
ATOM 931 C C . TRP A 1 121 ? 6.152 -3.132 4.190 1.00 97.50 121 TRP A C 1
ATOM 933 O O . TRP A 1 121 ? 5.038 -3.637 4.286 1.00 97.50 121 TRP A O 1
ATOM 943 N N . LEU A 1 122 ? 6.844 -2.757 5.271 1.00 96.25 122 LEU A N 1
ATOM 944 C CA . LEU A 1 122 ? 6.308 -2.925 6.629 1.00 96.25 122 LEU A CA 1
ATOM 945 C C . LEU A 1 122 ? 5.002 -2.143 6.841 1.00 96.25 122 LEU A C 1
ATOM 947 O O . LEU A 1 122 ? 4.078 -2.626 7.494 1.00 96.25 122 LEU A O 1
ATOM 951 N N . LYS A 1 123 ? 4.902 -0.929 6.288 1.00 96.06 123 LYS A N 1
ATOM 952 C CA . LYS A 1 123 ? 3.673 -0.122 6.361 1.00 96.06 123 LYS A CA 1
ATOM 953 C C . LYS A 1 123 ? 2.573 -0.676 5.456 1.00 96.06 123 LYS A C 1
ATOM 955 O O . LYS A 1 123 ? 1.409 -0.639 5.843 1.00 96.06 123 LYS A O 1
ATOM 960 N N . ASN A 1 124 ? 2.937 -1.191 4.283 1.00 97.00 124 ASN A N 1
ATOM 961 C CA . ASN A 1 124 ? 2.035 -1.886 3.370 1.00 97.00 124 ASN A CA 1
ATOM 962 C C . ASN A 1 124 ? 1.356 -3.064 4.076 1.00 97.00 124 ASN A C 1
ATOM 964 O O . ASN A 1 124 ? 0.127 -3.123 4.106 1.00 97.00 124 ASN A O 1
ATOM 968 N N . ASP A 1 125 ? 2.137 -3.933 4.717 1.00 96.75 125 ASP A N 1
ATOM 969 C CA . ASP A 1 125 ? 1.606 -5.088 5.444 1.00 96.75 125 ASP A CA 1
ATOM 970 C C . ASP A 1 125 ? 0.737 -4.656 6.630 1.00 96.75 125 ASP A C 1
ATOM 972 O O . ASP A 1 125 ? -0.368 -5.166 6.794 1.00 96.75 125 ASP A O 1
ATOM 976 N N . LYS A 1 126 ? 1.150 -3.624 7.378 1.00 95.25 126 LYS A N 1
ATOM 977 C CA . LYS A 1 126 ? 0.339 -3.073 8.474 1.00 95.25 126 LYS A CA 1
ATOM 978 C C . LYS A 1 126 ? -1.038 -2.583 8.006 1.00 95.25 126 LYS A C 1
ATOM 980 O O . LYS A 1 126 ? -2.031 -2.817 8.689 1.00 95.25 126 LYS A O 1
ATOM 985 N N . VAL A 1 127 ? -1.116 -1.895 6.864 1.00 96.12 127 VAL A N 1
ATOM 986 C CA . VAL A 1 127 ? -2.401 -1.442 6.296 1.00 96.12 127 VAL A CA 1
ATOM 987 C C . VAL A 1 127 ? -3.278 -2.634 5.906 1.00 96.12 127 VAL A C 1
ATOM 989 O O . VAL A 1 127 ? -4.482 -2.623 6.157 1.00 96.12 127 VAL A O 1
ATOM 992 N N . TRP A 1 128 ? -2.682 -3.678 5.328 1.00 97.38 128 TRP A N 1
ATOM 993 C CA . TRP A 1 128 ? -3.404 -4.897 4.968 1.00 97.38 128 TRP A CA 1
ATOM 994 C C . TRP A 1 128 ? -3.943 -5.636 6.202 1.00 97.38 128 TRP A C 1
ATOM 996 O O . TRP A 1 128 ? -5.098 -6.061 6.225 1.00 97.38 128 TRP A O 1
ATOM 1006 N N . GLU A 1 129 ? -3.130 -5.768 7.249 1.00 95.88 129 GLU A N 1
ATOM 1007 C CA . GLU A 1 129 ? -3.524 -6.353 8.535 1.00 95.88 129 GLU A CA 1
ATOM 1008 C C . GLU A 1 129 ? -4.646 -5.557 9.203 1.00 95.88 129 GLU A C 1
ATOM 1010 O O . GLU A 1 129 ? -5.643 -6.151 9.607 1.00 95.88 129 GLU A O 1
ATOM 1015 N N . GLN A 1 130 ? -4.535 -4.223 9.241 1.00 93.75 130 GLN A N 1
ATOM 1016 C CA . GLN A 1 130 ? -5.592 -3.347 9.750 1.00 93.75 130 GLN A CA 1
ATOM 1017 C C . GLN A 1 130 ? -6.932 -3.656 9.071 1.00 93.75 130 GLN A C 1
ATOM 1019 O O . GLN A 1 130 ? -7.930 -3.881 9.754 1.00 93.75 130 GLN A O 1
ATOM 1024 N N . CYS A 1 131 ? -6.952 -3.719 7.739 1.00 96.25 131 CYS A N 1
ATOM 1025 C CA . CYS A 1 131 ? -8.189 -3.927 6.994 1.00 96.25 131 CYS A CA 1
ATOM 1026 C C . CYS A 1 131 ? -8.809 -5.315 7.179 1.00 96.25 131 CYS A C 1
ATOM 1028 O O . CYS A 1 131 ? -10.022 -5.439 7.068 1.00 96.25 131 CYS A O 1
ATOM 1030 N N . GLN A 1 132 ? -8.023 -6.347 7.493 1.00 95.56 132 GLN A N 1
ATOM 1031 C CA . GLN A 1 132 ? -8.559 -7.680 7.805 1.00 95.56 132 GLN A CA 1
ATOM 1032 C C . GLN A 1 132 ? -9.284 -7.739 9.157 1.00 95.56 132 GLN A C 1
ATOM 1034 O O . GLN A 1 132 ? -10.015 -8.693 9.414 1.00 95.56 132 GLN A O 1
ATOM 1039 N N . THR A 1 133 ? -9.057 -6.752 10.027 1.00 88.19 133 THR A N 1
ATOM 1040 C CA . THR A 1 133 ? -9.577 -6.727 11.403 1.00 88.19 133 THR A CA 1
ATOM 1041 C C . THR A 1 133 ? -10.723 -5.737 11.628 1.00 88.19 133 THR A C 1
ATOM 1043 O O . THR A 1 133 ? -11.214 -5.643 12.753 1.00 88.19 133 THR A O 1
ATOM 1046 N N . GLU A 1 134 ? -11.137 -4.994 10.594 1.00 66.50 134 GLU A N 1
ATOM 1047 C CA . GLU A 1 134 ? -12.172 -3.944 10.673 1.00 66.50 134 GLU A CA 1
ATOM 1048 C C . GLU A 1 134 ? -13.630 -4.421 10.593 1.00 66.50 134 GLU A C 1
ATOM 1050 O O . GLU A 1 134 ? -13.915 -5.437 9.924 1.00 66.50 134 GLU A O 1
#

InterPro domains:
  IPR008502 Prolamin-like domain [PF05617] (59-131)
  IPR036312 Bifunctional inhibitor/plant lipid transfer protein/seed storage helical domain superfamily [SSF47699] (46-99)

Sequence (134 aa):
MDTSIKITLLLVTLFFVATKGAANQSNVAQSLSKSNEFQKCENGLGTKCGHSIYQHLQNCENGLGTKCGHLIYKNVFESKTEVSKDCCSRLLTVGKDCHDLLTEVTIVYKRLTEKHAKEIWLKNDKVWEQCQTE

Radius of gyration: 20.34 Å; chains: 1; bounding box: 35×48×67 Å

Organism: Saponaria officinalis (NCBI:txid3572)

pLDDT: mean 76.27, std 21.98, range [39.59, 98.12]

Foldseek 3Di:
DDPVVVVVVVVVVVVVVPPPPPPDPVVVVVLVVVVVLVVVVVVDPDVPSCPVLVVLLVCLDVLLDDVLLVVLCCCLQVVDDARDLVSLVSDVVSHLVSLVSSLSVVCSVVVPDPVVSVSSVVSSVVNNVRSVVD